Protein AF-A0A1B6YDJ9-F1 (afdb_monomer_lite)

Sequence (68 aa):
MSLKEKTISEVENRIEKIERAIAKNGVGSSYLSKAERVQRDVNIGLALGGLALIAGATAWALLSSKDE

Secondary structure (DSSP, 8-state):
--HHHHHHHHHHHHHHHHHHHHHHHSTTHHHHHHHHHHHHHHHHHHHHHHHHHHHHHHHHHHHHTT--

Structure (mmCIF, N/CA/C/O backbone):
data_AF-A0A1B6YDJ9-F1
#
_entry.id   AF-A0A1B6YDJ9-F1
#
loop_
_atom_site.group_PDB
_atom_site.id
_atom_site.type_symbol
_atom_site.label_atom_id
_atom_site.label_alt_id
_atom_site.label_comp_id
_atom_site.label_asym_id
_atom_site.label_entity_id
_atom_site.label_seq_id
_atom_site.pdbx_PDB_ins_code
_atom_site.Cartn_x
_atom_site.Cartn_y
_atom_site.Cartn_z
_atom_site.occupancy
_atom_site.B_iso_or_equiv
_atom_site.auth_seq_id
_atom_site.auth_comp_id
_atom_site.auth_asym_id
_atom_site.auth_atom_id
_atom_site.pdbx_PDB_model_num
ATOM 1 N N . MET A 1 1 ? -20.858 -20.502 25.581 1.00 60.53 1 MET A N 1
ATOM 2 C CA . MET A 1 1 ? -20.282 -19.202 25.966 1.00 60.53 1 MET A CA 1
ATOM 3 C C . MET A 1 1 ? -20.994 -18.664 27.189 1.00 60.53 1 MET A C 1
ATOM 5 O O . MET A 1 1 ? -22.224 -18.624 27.192 1.00 60.53 1 MET A O 1
ATOM 9 N N . SER A 1 2 ? -20.236 -18.290 28.214 1.00 89.00 2 SER A N 1
ATOM 10 C CA . SER A 1 2 ? -20.752 -17.655 29.428 1.00 89.00 2 SER A CA 1
ATOM 11 C C . SER A 1 2 ? -21.304 -16.251 29.136 1.00 89.00 2 SER A C 1
ATOM 13 O O . SER A 1 2 ? -20.957 -15.626 28.132 1.00 89.00 2 SER A O 1
ATOM 15 N N . LEU A 1 3 ? -22.163 -15.727 30.020 1.00 90.25 3 LEU A N 1
ATOM 16 C CA . LEU A 1 3 ? -22.643 -14.335 29.951 1.00 90.25 3 LEU A CA 1
ATOM 17 C C . LEU A 1 3 ? -21.475 -13.341 29.881 1.00 90.25 3 LEU A C 1
ATOM 19 O O . LEU A 1 3 ? -21.520 -12.392 29.107 1.00 90.25 3 LEU A O 1
ATOM 23 N N . LYS A 1 4 ? -20.399 -13.614 30.627 1.00 92.56 4 LYS A N 1
ATOM 24 C CA . LYS A 1 4 ? -19.168 -12.821 30.621 1.00 92.56 4 LYS A CA 1
ATOM 25 C C . LYS A 1 4 ? -18.519 -12.776 29.234 1.00 92.56 4 LYS A C 1
ATOM 27 O O . LYS A 1 4 ? -18.207 -11.693 28.756 1.00 92.56 4 LYS A O 1
ATOM 32 N N . GLU A 1 5 ? -18.346 -13.924 28.583 1.00 94.06 5 GLU A N 1
ATOM 33 C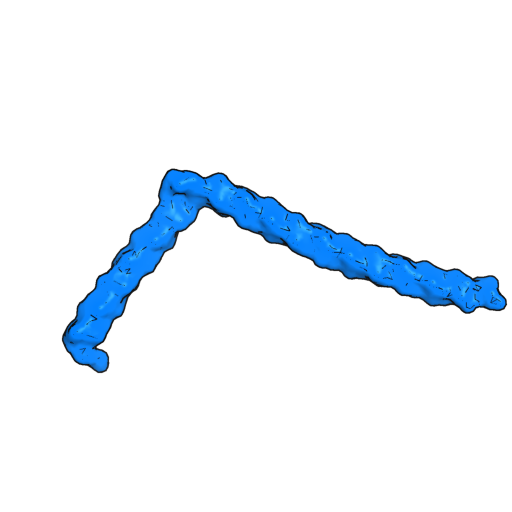 CA . GLU A 1 5 ? -17.747 -14.009 27.239 1.00 94.06 5 GLU A CA 1
ATOM 34 C C . GLU A 1 5 ? -18.575 -13.265 26.194 1.00 94.06 5 GLU A C 1
ATOM 36 O O . GLU A 1 5 ? -18.019 -12.537 25.376 1.00 94.06 5 GLU A O 1
ATOM 41 N N . LYS A 1 6 ? -19.907 -13.391 26.251 1.00 93.25 6 LYS A N 1
ATOM 42 C CA . LYS A 1 6 ? -20.794 -12.651 25.346 1.00 93.25 6 LYS A CA 1
ATOM 43 C C . LYS A 1 6 ? -20.640 -11.143 25.523 1.00 93.25 6 LYS A C 1
ATOM 45 O O . LYS A 1 6 ? -20.479 -10.439 24.529 1.00 93.25 6 LYS A O 1
ATOM 50 N N . THR A 1 7 ? -20.640 -10.664 26.767 1.00 94.44 7 THR A N 1
ATOM 51 C CA . THR A 1 7 ? -20.462 -9.238 27.072 1.00 94.44 7 THR A CA 1
ATOM 52 C C . THR A 1 7 ? -19.109 -8.722 26.591 1.00 94.44 7 THR A C 1
ATOM 54 O O . THR A 1 7 ? -19.059 -7.657 25.984 1.00 94.44 7 THR A O 1
ATOM 57 N N . ILE A 1 8 ? -18.027 -9.478 26.805 1.00 96.38 8 ILE A N 1
ATOM 58 C CA . ILE A 1 8 ? -16.690 -9.104 26.320 1.00 96.38 8 ILE A CA 1
ATOM 59 C C . ILE A 1 8 ? -16.683 -9.016 24.790 1.00 96.38 8 ILE A C 1
ATOM 61 O O . ILE A 1 8 ? -16.302 -7.981 24.251 1.00 96.38 8 ILE A O 1
ATOM 65 N N . SER A 1 9 ? -17.199 -10.035 24.095 1.00 96.19 9 SER A N 1
ATOM 66 C CA . SER A 1 9 ? -17.204 -10.051 22.625 1.00 96.19 9 SER A CA 1
ATOM 67 C C . SER A 1 9 ? -18.018 -8.905 22.013 1.00 96.19 9 SER A C 1
ATOM 69 O O . SER A 1 9 ? -17.648 -8.352 20.981 1.00 96.19 9 SER A O 1
ATOM 71 N N . GLU A 1 10 ? -19.122 -8.507 22.654 1.00 95.19 10 GLU A N 1
ATOM 72 C CA . GLU A 1 10 ? -19.954 -7.394 22.192 1.00 95.19 10 GLU A CA 1
ATOM 73 C C . GLU A 1 10 ? -19.216 -6.057 22.342 1.00 95.19 10 GLU A C 1
ATOM 75 O O . GLU A 1 10 ? -19.299 -5.199 21.461 1.00 95.19 10 GLU A O 1
ATOM 80 N N . VAL A 1 11 ? -18.468 -5.884 23.435 1.00 97.25 11 VAL A N 1
ATOM 81 C CA . VAL A 1 11 ? -17.634 -4.696 23.656 1.00 97.25 11 VAL A CA 1
ATOM 82 C C . VAL A 1 11 ? -16.498 -4.638 22.635 1.00 97.25 11 VAL A C 1
ATOM 84 O O . VAL A 1 11 ? -16.324 -3.603 21.995 1.00 97.25 11 VAL A O 1
ATOM 87 N N . GLU A 1 12 ? -15.782 -5.740 22.418 1.00 97.31 12 GLU A N 1
ATOM 88 C CA . GLU A 1 12 ? -14.711 -5.829 21.414 1.00 97.31 12 GLU A CA 1
ATOM 89 C C . GLU A 1 12 ? -15.230 -5.512 20.008 1.00 97.31 12 GLU A C 1
ATOM 91 O O . GLU A 1 12 ? -14.666 -4.673 19.309 1.00 97.31 12 GLU A O 1
ATOM 96 N N . ASN A 1 13 ? -16.370 -6.087 19.621 1.00 97.62 13 ASN A N 1
ATOM 97 C CA . ASN A 1 13 ? -16.992 -5.830 18.322 1.00 97.62 13 ASN A CA 1
ATOM 98 C C . ASN A 1 13 ? -17.377 -4.348 18.147 1.00 97.62 13 ASN A C 1
ATOM 100 O O . ASN A 1 13 ? -17.261 -3.777 17.061 1.00 97.62 13 ASN A O 1
ATOM 104 N N . ARG A 1 14 ? -17.828 -3.684 19.217 1.00 97.00 14 ARG A N 1
ATOM 105 C CA . ARG A 1 14 ? -18.119 -2.241 19.188 1.00 97.00 14 ARG A CA 1
ATOM 106 C C . ARG A 1 14 ? -16.856 -1.406 19.040 1.00 97.00 14 ARG A C 1
ATOM 108 O O . ARG A 1 14 ? -16.872 -0.461 18.252 1.00 97.00 14 ARG A O 1
ATOM 115 N N . ILE A 1 15 ? -15.787 -1.760 19.748 1.00 97.50 15 ILE A N 1
ATOM 116 C CA . ILE A 1 15 ? -14.484 -1.097 19.621 1.00 97.50 15 ILE A CA 1
ATOM 117 C C . ILE A 1 15 ? -13.974 -1.236 18.185 1.00 97.50 15 ILE A C 1
ATOM 119 O O . ILE A 1 15 ? -13.706 -0.228 17.537 1.00 97.50 15 ILE A O 1
ATOM 123 N N . GLU A 1 16 ? -13.975 -2.446 17.632 1.00 97.44 16 GLU A N 1
ATOM 124 C CA . GLU A 1 16 ? -13.495 -2.712 16.272 1.00 97.44 16 GLU A CA 1
ATOM 125 C C . GLU A 1 16 ? -14.311 -1.945 15.210 1.00 97.44 16 GLU A C 1
ATOM 127 O O . G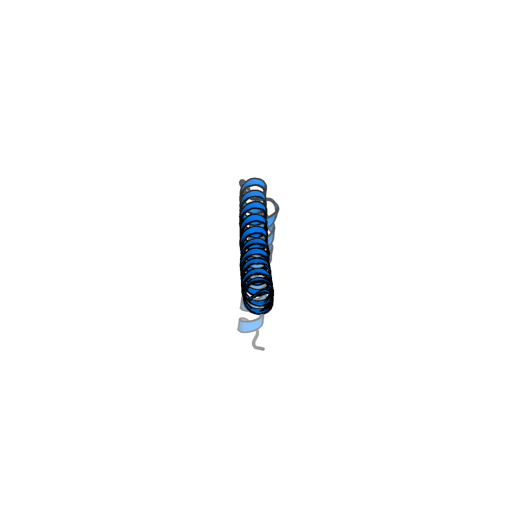LU A 1 16 ? -13.783 -1.463 14.205 1.00 97.44 16 GLU A O 1
ATOM 132 N N . LYS A 1 17 ? -15.625 -1.780 15.421 1.00 96.81 17 LYS A N 1
ATOM 133 C CA . LYS A 1 17 ? -16.472 -0.939 14.555 1.00 96.81 17 LYS A CA 1
ATOM 134 C C . LYS A 1 17 ? -16.065 0.533 14.600 1.00 96.81 17 LYS A C 1
ATOM 136 O O . LYS A 1 17 ? -16.051 1.180 13.552 1.00 96.81 17 LYS A O 1
ATOM 141 N N . ILE A 1 18 ? -15.741 1.058 15.781 1.00 95.81 18 ILE A N 1
ATOM 142 C CA . ILE A 1 18 ? -15.289 2.444 15.952 1.00 95.81 18 ILE A CA 1
ATOM 143 C C . ILE A 1 18 ? -13.916 2.633 15.304 1.00 95.81 18 ILE A C 1
ATOM 145 O O . ILE A 1 18 ? -13.738 3.569 14.529 1.00 95.81 18 ILE A O 1
ATOM 149 N N . GLU A 1 19 ? -12.976 1.721 15.539 1.00 93.38 19 GLU A N 1
ATOM 150 C CA . GLU A 1 19 ? -11.642 1.755 14.932 1.00 93.38 19 GLU A CA 1
ATOM 151 C C . GLU A 1 19 ? -11.720 1.742 13.406 1.00 93.38 19 GLU A C 1
ATOM 153 O O . GLU A 1 19 ? -11.104 2.579 12.747 1.00 93.38 19 GLU A O 1
ATOM 158 N N . ARG A 1 20 ? -12.560 0.875 12.826 1.00 93.31 20 ARG A N 1
ATOM 159 C CA . ARG A 1 20 ? -12.812 0.866 11.378 1.00 93.31 20 ARG A CA 1
ATOM 160 C C . ARG A 1 20 ? -13.422 2.175 10.880 1.00 93.31 20 ARG A C 1
ATOM 162 O O . ARG A 1 20 ? -13.059 2.645 9.801 1.00 93.31 20 ARG A O 1
ATOM 169 N N . ALA A 1 21 ? -14.336 2.777 11.638 1.00 93.50 21 ALA A N 1
ATOM 170 C CA . ALA A 1 21 ? -14.928 4.061 11.277 1.00 93.50 21 ALA A CA 1
ATOM 171 C C . ALA A 1 21 ? -13.890 5.195 11.291 1.00 93.50 21 ALA A C 1
ATOM 173 O O . ALA A 1 21 ? -13.889 6.018 10.374 1.00 93.50 21 ALA A O 1
ATOM 174 N N . ILE A 1 22 ? -12.983 5.207 12.273 1.00 90.75 22 ILE A N 1
ATOM 175 C CA . ILE A 1 22 ? -11.874 6.166 12.369 1.00 90.75 22 ILE A CA 1
ATOM 176 C C . ILE A 1 22 ? -10.857 5.926 11.252 1.00 90.75 22 ILE A C 1
ATOM 178 O O . ILE A 1 22 ? -10.456 6.870 10.580 1.00 90.75 22 ILE A O 1
ATOM 182 N N . ALA A 1 23 ? -10.483 4.678 10.980 1.00 90.50 23 ALA A N 1
ATOM 183 C CA . ALA A 1 23 ? -9.562 4.354 9.895 1.00 90.50 23 ALA A CA 1
ATOM 184 C C . ALA A 1 23 ? -10.109 4.797 8.529 1.00 90.50 23 ALA A C 1
ATOM 186 O O . ALA A 1 23 ? -9.363 5.291 7.687 1.00 90.50 23 ALA A O 1
ATOM 187 N N . LYS A 1 24 ? -11.424 4.661 8.314 1.00 90.94 24 LYS A N 1
ATOM 188 C CA . LYS A 1 24 ? -12.072 5.010 7.044 1.00 90.94 24 LYS A CA 1
ATOM 189 C C . LYS A 1 24 ? -12.381 6.501 6.893 1.00 90.94 24 LYS A C 1
ATOM 191 O O . LYS A 1 24 ? -12.260 7.020 5.789 1.00 90.94 24 LYS A O 1
ATOM 196 N N . ASN A 1 25 ? -12.831 7.161 7.961 1.00 92.00 25 ASN A N 1
ATOM 197 C CA . ASN A 1 25 ? -13.396 8.517 7.893 1.00 92.00 25 ASN A CA 1
ATOM 198 C C . ASN A 1 25 ? -12.739 9.518 8.856 1.00 92.00 25 ASN A C 1
ATOM 200 O O . ASN A 1 25 ? -13.096 10.693 8.852 1.00 92.00 25 ASN A O 1
ATOM 204 N N . GLY A 1 26 ? -11.819 9.076 9.711 1.00 89.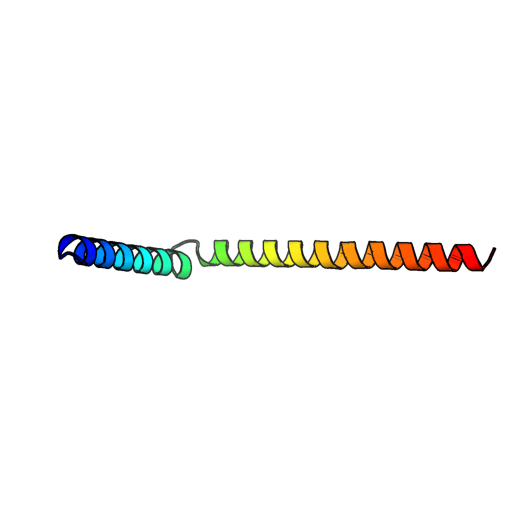88 26 GLY A N 1
ATOM 205 C CA . GLY A 1 26 ? -11.130 9.927 10.674 1.00 89.88 26 GLY A CA 1
ATOM 206 C C . GLY A 1 26 ? -10.223 10.950 9.997 1.00 89.88 26 GLY A C 1
ATOM 207 O O . GLY A 1 26 ? -9.865 10.830 8.820 1.00 89.88 26 GLY A O 1
ATOM 208 N N . VAL A 1 27 ? -9.827 11.972 10.752 1.00 90.38 27 VAL A N 1
ATOM 209 C CA . VAL A 1 27 ? -8.888 12.992 10.275 1.00 90.38 27 VAL A CA 1
ATOM 210 C C . VAL A 1 27 ? -7.581 12.310 9.868 1.00 90.38 27 VAL A C 1
ATOM 212 O O . VAL A 1 27 ? -7.010 11.544 10.635 1.00 90.38 27 VAL A O 1
ATOM 215 N N . GLY A 1 28 ? -7.121 12.554 8.641 1.00 88.00 28 GLY A N 1
ATOM 216 C CA . GLY A 1 28 ? -5.907 11.921 8.115 1.00 88.00 28 GLY A CA 1
ATOM 217 C C . GLY A 1 28 ? -6.120 10.598 7.367 1.00 88.00 28 GLY A C 1
ATOM 218 O O . GLY A 1 28 ? -5.209 10.174 6.664 1.00 88.00 28 GLY A O 1
ATOM 219 N N . SER A 1 29 ? -7.309 9.984 7.419 1.00 92.38 29 SER A N 1
ATOM 220 C CA . SER A 1 29 ? -7.617 8.719 6.711 1.00 92.38 29 SER A CA 1
ATOM 221 C C . SER A 1 29 ? -7.390 8.793 5.193 1.00 92.38 29 SER A C 1
ATOM 223 O O . SER A 1 29 ? -6.864 7.868 4.569 1.00 92.38 29 SER A O 1
ATOM 225 N N . SER A 1 30 ? -7.718 9.929 4.574 1.00 91.50 30 SER A N 1
ATOM 226 C CA . SER A 1 30 ? -7.474 10.169 3.148 1.00 91.50 30 SER A CA 1
ATOM 227 C C . SER A 1 30 ? -5.980 10.248 2.812 1.00 91.50 30 SER A C 1
ATOM 229 O O . SER A 1 30 ? -5.555 9.709 1.790 1.00 91.50 30 SER A O 1
ATOM 231 N N . TYR A 1 31 ? -5.175 10.863 3.682 1.00 91.56 31 TYR A N 1
ATOM 232 C CA . TYR A 1 31 ? -3.723 10.955 3.522 1.00 91.56 31 TYR A CA 1
ATOM 233 C C . TYR A 1 31 ? -3.052 9.598 3.732 1.00 91.56 31 TYR A C 1
ATOM 235 O O . TYR A 1 31 ? -2.238 9.202 2.899 1.00 91.56 31 TYR A O 1
ATOM 243 N N . LEU A 1 32 ? -3.444 8.862 4.777 1.00 92.06 32 LEU A N 1
ATOM 244 C CA . LEU A 1 32 ? -2.937 7.517 5.047 1.00 92.06 32 LEU A CA 1
ATOM 245 C C . LEU A 1 32 ? -3.262 6.568 3.889 1.00 92.06 32 LEU A C 1
ATOM 247 O O . LEU A 1 32 ? -2.355 5.982 3.309 1.00 92.06 32 LEU A O 1
ATOM 251 N N . SER A 1 33 ? -4.526 6.511 3.454 1.00 92.56 33 SER A N 1
ATOM 252 C CA . SER A 1 33 ? -4.920 5.650 2.329 1.00 92.56 33 SER A CA 1
ATOM 253 C C . SER A 1 33 ? -4.240 6.035 1.012 1.00 92.56 33 SER A C 1
ATOM 255 O O . SER A 1 33 ? -4.021 5.191 0.143 1.00 92.56 33 SER A O 1
ATOM 257 N N . LYS A 1 34 ? -3.902 7.317 0.816 1.00 94.56 34 LYS A N 1
ATOM 258 C CA . LYS A 1 34 ? -3.102 7.757 -0.333 1.00 94.56 34 LYS A CA 1
ATOM 259 C C . LYS A 1 34 ? -1.653 7.283 -0.212 1.00 94.56 34 LYS A C 1
ATOM 261 O O . LYS A 1 34 ? -1.128 6.773 -1.196 1.00 94.56 34 LYS A O 1
ATOM 266 N N . ALA A 1 35 ? -1.035 7.415 0.959 1.00 95.25 35 ALA A N 1
ATOM 267 C CA . ALA A 1 35 ? 0.326 6.944 1.206 1.00 95.25 35 ALA A CA 1
ATOM 268 C C . ALA A 1 35 ? 0.443 5.421 1.024 1.00 95.25 35 ALA A C 1
ATOM 270 O O . ALA A 1 35 ? 1.337 4.965 0.320 1.00 95.25 35 ALA A O 1
ATOM 271 N N . GLU A 1 36 ? -0.506 4.650 1.560 1.00 95.50 36 GLU A N 1
ATOM 272 C CA . GLU A 1 36 ? -0.572 3.192 1.392 1.00 95.50 36 GLU A CA 1
ATOM 273 C C . GLU A 1 36 ? -0.699 2.787 -0.079 1.00 95.50 36 GLU A C 1
ATOM 275 O O . GLU A 1 36 ? 0.004 1.888 -0.541 1.00 95.50 36 GLU A O 1
ATOM 280 N N . ARG A 1 37 ? -1.562 3.472 -0.846 1.00 96.69 37 ARG A N 1
ATOM 281 C CA . ARG A 1 37 ? -1.690 3.234 -2.292 1.00 96.69 37 ARG A CA 1
ATOM 282 C C . ARG A 1 37 ? -0.379 3.505 -3.023 1.00 96.69 37 ARG A C 1
ATOM 284 O O . ARG A 1 37 ? 0.069 2.646 -3.770 1.00 96.69 37 ARG A O 1
ATOM 291 N N . VAL A 1 38 ? 0.255 4.648 -2.764 1.00 97.38 38 VAL A N 1
ATOM 292 C CA . VAL A 1 38 ? 1.539 5.001 -3.390 1.00 97.38 38 VAL A CA 1
ATOM 293 C C . VAL A 1 38 ? 2.618 3.979 -3.039 1.00 97.38 38 VAL A C 1
ATOM 295 O O . VAL A 1 38 ? 3.321 3.508 -3.927 1.00 97.38 38 VAL A O 1
ATOM 298 N N . GLN A 1 39 ? 2.730 3.588 -1.768 1.00 97.31 39 GLN A N 1
ATOM 299 C CA . GLN A 1 39 ? 3.711 2.595 -1.334 1.00 97.31 39 GLN A CA 1
ATOM 300 C C . GLN A 1 39 ? 3.481 1.238 -2.008 1.00 97.31 39 GLN A C 1
ATOM 302 O O . GLN A 1 39 ? 4.430 0.607 -2.472 1.00 97.31 39 GLN A O 1
ATOM 307 N N . ARG A 1 40 ? 2.223 0.796 -2.106 1.00 97.56 40 ARG A N 1
ATOM 308 C CA . ARG A 1 40 ? 1.868 -0.436 -2.812 1.00 97.56 40 ARG A CA 1
ATOM 309 C C . ARG A 1 40 ? 2.246 -0.366 -4.288 1.00 97.56 40 ARG A C 1
ATOM 311 O O . ARG A 1 40 ? 2.834 -1.314 -4.798 1.00 97.56 40 ARG A O 1
ATOM 318 N N . ASP A 1 41 ? 1.923 0.732 -4.960 1.00 98.19 41 ASP A N 1
ATOM 319 C CA . ASP A 1 41 ? 2.185 0.887 -6.390 1.00 98.19 41 ASP A CA 1
ATOM 320 C C . ASP A 1 41 ? 3.699 0.918 -6.668 1.00 98.19 41 ASP A C 1
ATOM 322 O O . ASP A 1 41 ? 4.164 0.284 -7.615 1.00 98.19 41 ASP A O 1
ATOM 326 N N . VAL A 1 42 ? 4.489 1.548 -5.788 1.00 98.19 42 VAL A N 1
ATOM 327 C CA . VAL A 1 42 ? 5.961 1.490 -5.824 1.00 98.19 42 VAL A CA 1
ATOM 328 C C . VAL A 1 42 ? 6.463 0.058 -5.643 1.00 98.19 42 VAL A C 1
ATOM 330 O O . VAL A 1 42 ? 7.283 -0.396 -6.436 1.00 98.19 42 VAL A O 1
ATOM 333 N N . ASN A 1 43 ? 5.958 -0.682 -4.652 1.00 97.50 43 ASN A N 1
ATOM 334 C CA . ASN A 1 43 ? 6.367 -2.071 -4.423 1.00 97.50 43 ASN A CA 1
ATOM 335 C C . ASN A 1 43 ? 6.059 -2.965 -5.633 1.00 97.50 43 ASN A C 1
ATOM 337 O O . ASN A 1 43 ? 6.899 -3.772 -6.029 1.00 97.50 43 ASN A O 1
ATOM 341 N N . ILE A 1 44 ? 4.882 -2.800 -6.247 1.00 98.25 44 ILE A N 1
ATOM 342 C CA . ILE A 1 44 ? 4.504 -3.519 -7.471 1.00 98.25 44 ILE A CA 1
ATOM 343 C C . ILE A 1 44 ? 5.442 -3.139 -8.619 1.00 98.25 44 ILE A C 1
ATOM 345 O O . ILE A 1 44 ? 5.953 -4.021 -9.307 1.00 98.25 44 ILE A O 1
ATOM 349 N N . GLY A 1 45 ? 5.701 -1.844 -8.809 1.00 98.38 45 GLY A N 1
ATOM 350 C CA . GLY A 1 45 ? 6.605 -1.353 -9.845 1.00 98.38 45 GLY A CA 1
ATOM 351 C C . GLY A 1 45 ? 8.022 -1.906 -9.696 1.00 98.38 45 GLY A C 1
ATOM 352 O O . GLY A 1 45 ? 8.597 -2.382 -10.671 1.00 98.38 45 GLY A O 1
ATOM 353 N N . LEU A 1 46 ? 8.563 -1.915 -8.475 1.00 98.25 46 LEU A N 1
ATOM 354 C CA . LEU A 1 46 ? 9.879 -2.482 -8.177 1.00 98.25 46 LEU A CA 1
ATOM 355 C C . LEU A 1 46 ? 9.923 -3.990 -8.430 1.00 98.25 46 LEU A C 1
ATOM 357 O O . LEU A 1 46 ? 10.877 -4.475 -9.035 1.00 98.25 46 LEU A O 1
ATOM 361 N N . ALA A 1 47 ? 8.893 -4.728 -8.012 1.00 98.25 47 ALA A N 1
ATOM 362 C CA . ALA A 1 47 ? 8.821 -6.168 -8.231 1.00 98.25 47 ALA A CA 1
ATOM 363 C C . ALA A 1 47 ? 8.771 -6.512 -9.728 1.00 98.25 47 ALA A C 1
ATOM 365 O O . ALA A 1 47 ? 9.576 -7.308 -10.211 1.00 98.25 47 ALA A O 1
ATOM 366 N N . LEU A 1 48 ? 7.863 -5.880 -10.479 1.00 98.50 48 LEU A N 1
ATOM 367 C CA . LEU A 1 48 ? 7.711 -6.122 -11.916 1.00 98.50 48 LEU A CA 1
ATOM 368 C C . LEU A 1 48 ? 8.933 -5.649 -12.709 1.00 98.50 48 LEU A C 1
ATOM 370 O O . LEU A 1 48 ? 9.413 -6.371 -13.579 1.00 98.50 48 LEU A O 1
ATOM 374 N N . GLY A 1 49 ? 9.462 -4.467 -12.389 1.00 98.38 49 GLY A N 1
ATOM 375 C CA . GLY A 1 49 ? 10.665 -3.931 -13.020 1.00 98.38 49 GLY A CA 1
ATOM 376 C C . GLY A 1 49 ? 11.887 -4.810 -12.765 1.00 98.38 49 GLY A C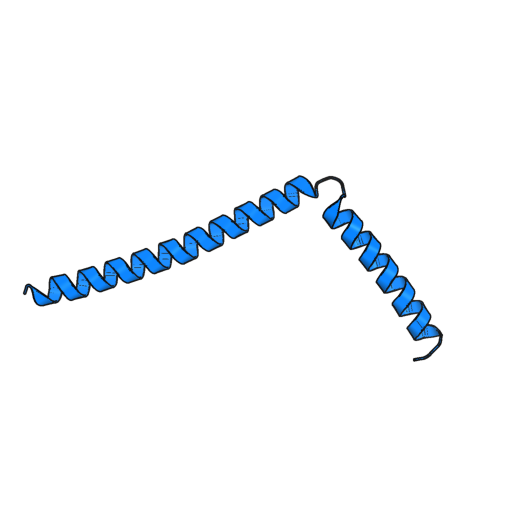 1
ATOM 377 O O . GLY A 1 49 ? 12.621 -5.126 -13.698 1.00 98.38 49 GLY A O 1
ATOM 378 N N . GLY A 1 50 ? 12.070 -5.276 -11.526 1.00 98.44 50 GLY A N 1
ATOM 379 C CA . GLY A 1 50 ? 13.141 -6.206 -11.170 1.00 98.44 50 GLY A CA 1
ATOM 380 C C . GLY A 1 50 ? 13.045 -7.526 -11.935 1.00 98.44 50 GLY A C 1
ATOM 381 O O . GLY A 1 50 ? 14.033 -7.969 -12.519 1.00 98.44 50 GLY A O 1
ATOM 382 N N . LEU A 1 51 ? 11.852 -8.124 -12.006 1.00 98.56 51 LEU A N 1
ATOM 383 C CA . LEU A 1 51 ? 11.623 -9.344 -12.788 1.00 98.56 51 LEU A CA 1
ATOM 384 C C . LEU A 1 51 ? 11.913 -9.138 -14.279 1.00 98.56 51 LEU A C 1
ATOM 386 O O . LEU A 1 51 ? 12.568 -9.979 -14.893 1.00 98.56 51 LEU A O 1
ATOM 390 N N . ALA A 1 52 ? 11.470 -8.018 -14.853 1.00 98.44 52 ALA A N 1
ATOM 391 C CA . ALA A 1 52 ? 11.717 -7.695 -16.255 1.00 98.44 52 ALA A CA 1
ATOM 392 C C . ALA A 1 52 ? 13.214 -7.528 -16.552 1.00 98.44 52 ALA A C 1
ATOM 394 O O . ALA A 1 52 ? 13.696 -8.049 -17.557 1.00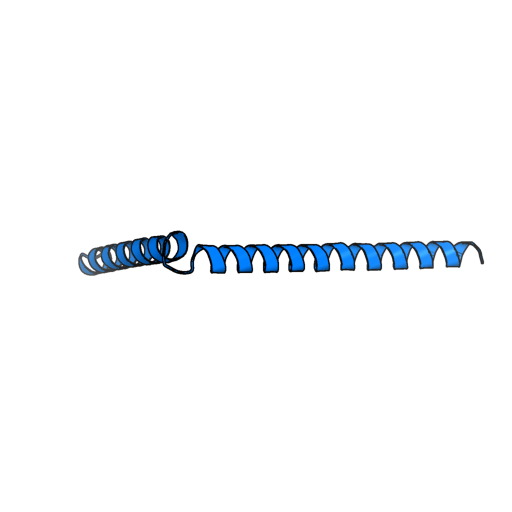 98.44 52 ALA A O 1
ATOM 395 N N . LEU A 1 53 ? 13.962 -6.863 -15.665 1.00 98.62 53 LEU A N 1
ATOM 396 C CA . LEU A 1 53 ? 15.414 -6.718 -15.795 1.00 98.62 53 LEU A CA 1
ATOM 397 C C . LEU A 1 53 ? 16.128 -8.070 -15.737 1.00 98.62 53 LEU A C 1
ATOM 399 O O . LEU A 1 53 ? 16.973 -8.340 -16.587 1.00 98.62 53 LEU A O 1
ATOM 403 N N . ILE A 1 54 ? 15.770 -8.935 -14.783 1.00 98.44 54 ILE A N 1
ATOM 404 C CA . ILE A 1 54 ? 16.357 -10.279 -14.666 1.00 98.44 54 ILE A CA 1
ATOM 405 C C . ILE A 1 54 ? 16.069 -11.100 -15.927 1.00 98.44 54 ILE A C 1
ATOM 407 O O . ILE A 1 54 ? 16.981 -11.711 -16.487 1.00 98.44 54 ILE A O 1
ATOM 411 N N . ALA A 1 55 ? 14.821 -11.096 -16.398 1.00 98.25 55 ALA A N 1
ATOM 412 C CA . ALA A 1 55 ? 14.424 -11.826 -17.596 1.00 98.25 55 ALA A CA 1
ATOM 413 C C . ALA A 1 55 ? 15.152 -11.308 -18.845 1.00 98.25 55 ALA A C 1
ATOM 415 O O . ALA A 1 55 ? 15.690 -12.103 -19.614 1.00 98.25 55 ALA A O 1
ATOM 416 N N . GLY A 1 56 ? 15.223 -9.985 -19.018 1.00 98.06 56 GLY A N 1
ATOM 417 C CA . GLY A 1 56 ? 15.929 -9.349 -20.128 1.00 98.06 56 GLY A CA 1
ATOM 418 C C . GLY A 1 56 ? 17.427 -9.648 -20.118 1.00 98.06 56 GLY A C 1
ATOM 419 O O . GLY A 1 56 ? 17.972 -10.053 -21.141 1.00 98.06 56 GLY A O 1
ATOM 420 N N . ALA A 1 57 ? 18.079 -9.528 -18.959 1.00 98.00 57 ALA A N 1
ATOM 421 C CA . ALA A 1 57 ? 19.497 -9.848 -18.804 1.00 98.00 57 ALA A CA 1
ATOM 422 C C . ALA A 1 57 ? 19.787 -11.327 -19.093 1.00 98.00 57 ALA A C 1
ATOM 424 O O . ALA A 1 57 ? 20.757 -11.647 -19.775 1.00 98.00 57 ALA A O 1
ATOM 425 N N . THR A 1 58 ? 18.919 -12.226 -18.625 1.00 97.81 58 THR A N 1
ATOM 426 C CA . THR A 1 58 ? 19.048 -13.669 -18.869 1.00 97.81 58 THR A CA 1
ATOM 427 C C . THR A 1 58 ? 18.883 -13.997 -20.350 1.00 97.81 58 THR A C 1
ATOM 429 O O . THR A 1 58 ? 19.698 -14.721 -20.916 1.00 97.81 58 THR A O 1
ATOM 432 N N . ALA A 1 59 ? 17.856 -13.442 -21.001 1.00 97.38 59 ALA A N 1
ATOM 433 C CA . ALA A 1 59 ? 17.626 -13.635 -22.429 1.00 97.38 59 ALA A CA 1
ATOM 434 C C . ALA A 1 59 ? 18.795 -13.097 -23.266 1.00 97.38 59 ALA A C 1
ATOM 436 O O . ALA A 1 59 ? 19.254 -13.777 -24.181 1.00 97.38 59 ALA A O 1
ATOM 437 N N . TRP A 1 60 ? 19.302 -11.910 -22.923 1.00 96.88 60 TRP A N 1
ATOM 438 C CA . TRP A 1 60 ? 20.463 -11.315 -23.579 1.00 96.88 60 TRP A CA 1
ATOM 439 C C . TRP A 1 60 ? 21.706 -12.199 -23.441 1.00 96.88 60 TRP A C 1
ATOM 441 O O . TRP A 1 60 ? 22.316 -12.534 -24.450 1.00 96.88 60 TRP A O 1
ATOM 451 N N . ALA A 1 61 ? 22.026 -12.659 -22.228 1.00 97.00 61 ALA A N 1
ATOM 452 C CA . ALA A 1 61 ? 23.176 -13.529 -21.987 1.00 97.00 61 ALA A CA 1
ATOM 453 C C . ALA A 1 61 ? 23.103 -14.841 -22.791 1.00 97.00 61 ALA A C 1
ATOM 455 O O . ALA A 1 61 ? 24.096 -15.253 -23.388 1.00 97.00 61 ALA A O 1
ATOM 456 N N . LEU A 1 62 ? 21.926 -15.474 -22.853 1.00 96.50 62 LEU A N 1
ATOM 457 C CA . LEU A 1 62 ? 21.726 -16.707 -23.622 1.00 96.50 62 LEU A CA 1
ATOM 458 C C . LEU A 1 62 ? 21.881 -16.487 -25.132 1.00 96.50 62 LEU A C 1
ATOM 460 O O . LEU A 1 62 ? 22.491 -17.315 -25.806 1.00 96.50 62 LEU A O 1
ATOM 464 N N . LEU A 1 63 ? 21.345 -15.387 -25.667 1.00 95.31 63 LEU A N 1
ATOM 465 C CA . LEU A 1 63 ? 21.465 -15.061 -27.090 1.00 95.31 63 LEU A CA 1
ATOM 466 C C . LEU A 1 63 ? 22.909 -14.725 -27.466 1.00 95.31 63 LEU A C 1
ATOM 468 O O . LEU A 1 63 ? 23.427 -15.290 -28.422 1.00 95.31 63 LEU A O 1
ATOM 472 N N . SER A 1 64 ? 23.584 -13.886 -26.677 1.00 89.88 64 SER A N 1
ATOM 473 C CA . SER A 1 64 ? 24.982 -13.526 -26.925 1.00 89.88 64 SER A CA 1
ATOM 474 C C . SER A 1 64 ? 25.927 -14.726 -26.848 1.00 89.88 64 SER A C 1
ATOM 476 O O . SER A 1 64 ? 26.879 -14.779 -27.610 1.00 89.88 64 SER A O 1
ATOM 478 N N . SER A 1 65 ? 25.642 -15.719 -25.999 1.00 84.00 65 SER A N 1
ATOM 479 C CA . SER A 1 65 ? 26.438 -16.956 -25.928 1.00 84.00 65 SER A CA 1
ATOM 480 C C . SER A 1 65 ? 26.242 -17.922 -27.104 1.00 84.00 65 SER A C 1
ATOM 482 O O . SER A 1 65 ? 26.975 -18.896 -27.211 1.00 84.00 65 SER A O 1
ATOM 484 N N . LYS A 1 66 ? 25.217 -17.707 -27.940 1.00 77.06 66 LYS A N 1
ATOM 485 C CA . LYS A 1 66 ? 24.887 -18.567 -29.087 1.00 77.06 66 LYS A CA 1
ATOM 486 C C . LYS A 1 66 ? 25.453 -18.037 -30.411 1.00 77.06 66 LYS A C 1
ATOM 488 O O . LYS A 1 66 ? 25.555 -18.805 -31.365 1.00 77.06 66 LYS A O 1
ATOM 493 N N . ASP A 1 67 ? 25.762 -16.743 -30.464 1.00 65.12 67 ASP A N 1
ATOM 494 C CA . ASP A 1 67 ? 26.384 -16.093 -31.621 1.00 65.12 67 ASP A CA 1
ATOM 495 C C . ASP A 1 67 ? 27.932 -16.192 -31.600 1.00 65.12 67 ASP A C 1
ATOM 497 O O . ASP A 1 67 ? 28.572 -15.811 -32.582 1.00 65.12 67 ASP A O 1
ATOM 501 N N . GLU A 1 68 ? 28.521 -16.730 -30.519 1.00 52.41 68 GLU A N 1
ATOM 502 C CA . GLU A 1 68 ? 29.913 -17.224 -30.431 1.00 52.41 68 GLU A CA 1
ATOM 503 C C . GLU A 1 68 ? 29.994 -18.734 -30.719 1.00 52.41 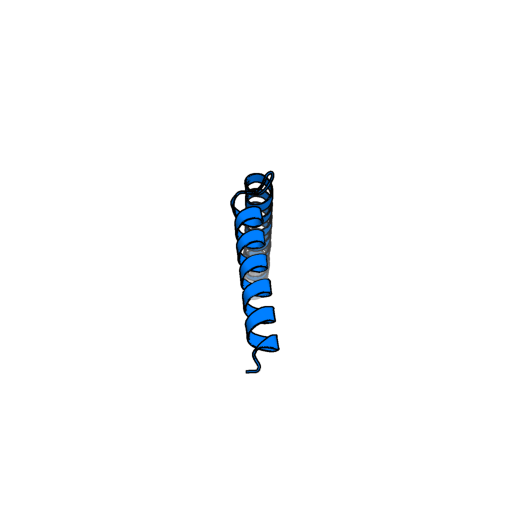68 GLU A C 1
ATOM 505 O O . GLU A 1 68 ? 30.978 -19.152 -31.375 1.00 52.41 68 GLU A O 1
#

Foldseek 3Di:
DDPVVVVVVVVVVVVVVVVVCCCCPNVCNVVVVVVVVVVVVVVVCCVVVVVVVVVVVVVVVVVVVVVD

pLDDT: mean 93.32, std 8.33, range [52.41, 98.62]

Radius of gyration: 24.97 Å; chains: 1; bounding box: 53×32×62 Å